Protein AF-A0A813IEB7-F1 (afdb_monomer_lite)

Structure (mmCIF, N/CA/C/O backbone):
data_AF-A0A813IEB7-F1
#
_entry.id   AF-A0A813IEB7-F1
#
loop_
_atom_site.group_PDB
_atom_site.id
_atom_site.type_symbol
_atom_site.label_atom_id
_atom_site.label_alt_id
_atom_site.label_comp_id
_atom_site.label_asym_id
_atom_site.label_entity_id
_atom_site.label_seq_id
_atom_site.pdbx_PDB_ins_code
_atom_site.Cartn_x
_atom_site.Cartn_y
_atom_site.Cartn_z
_atom_site.occupancy
_atom_site.B_iso_or_equiv
_atom_site.auth_seq_id
_atom_site.auth_comp_id
_atom_site.auth_asym_id
_atom_site.auth_atom_id
_atom_site.pdbx_PDB_model_num
ATOM 1 N N . GLY A 1 1 ? -10.286 29.020 -2.498 1.00 57.75 1 GLY A N 1
ATOM 2 C CA . GLY A 1 1 ? -9.337 29.915 -1.802 1.00 57.75 1 GLY A CA 1
ATOM 3 C C . GLY A 1 1 ? -8.456 29.083 -0.891 1.00 57.75 1 GLY A C 1
ATOM 4 O O . GLY A 1 1 ? -8.760 27.903 -0.750 1.00 57.75 1 GLY A O 1
ATOM 5 N N . PRO A 1 2 ? -7.377 29.634 -0.312 1.00 75.31 2 PRO A N 1
ATOM 6 C CA . PRO A 1 2 ? -6.605 28.915 0.697 1.00 75.31 2 PRO A CA 1
ATOM 7 C C . PRO A 1 2 ? -7.515 28.567 1.880 1.00 75.31 2 PRO A C 1
ATOM 9 O O . PRO A 1 2 ? -8.318 29.392 2.314 1.00 75.31 2 PRO A O 1
ATOM 12 N N . VAL A 1 3 ? -7.423 27.322 2.329 1.00 85.50 3 VAL A N 1
ATOM 13 C CA . VAL A 1 3 ? -8.184 26.762 3.448 1.00 85.50 3 VAL A CA 1
ATOM 14 C C . VAL A 1 3 ? -7.277 26.813 4.675 1.00 85.50 3 VAL A C 1
ATOM 16 O O . VAL A 1 3 ? -6.070 26.596 4.543 1.00 85.50 3 VAL A O 1
ATOM 19 N N . ASP A 1 4 ? -7.813 27.154 5.846 1.00 90.12 4 ASP A N 1
ATOM 20 C CA . ASP A 1 4 ? -7.005 27.185 7.065 1.00 90.12 4 ASP A CA 1
ATOM 21 C C . ASP A 1 4 ? -6.590 25.773 7.520 1.00 90.12 4 ASP A C 1
ATOM 23 O O . ASP A 1 4 ? -7.150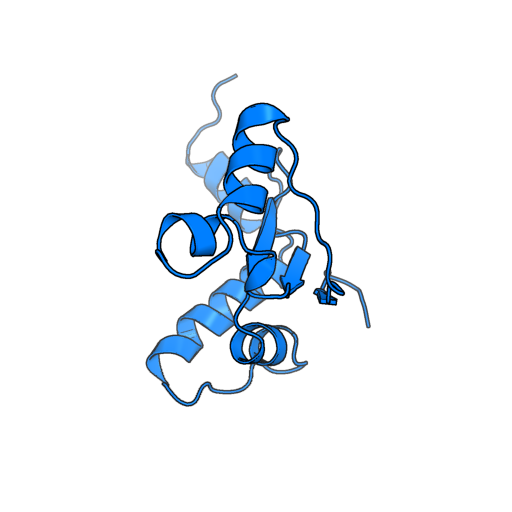 24.754 7.107 1.00 90.12 4 ASP A O 1
ATOM 27 N N . ALA A 1 5 ? -5.562 25.708 8.367 1.00 87.44 5 ALA A N 1
ATOM 28 C CA . ALA A 1 5 ? -4.987 24.441 8.807 1.00 87.44 5 ALA A CA 1
ATOM 29 C C . ALA A 1 5 ? -5.967 23.580 9.625 1.00 87.44 5 ALA A C 1
ATOM 31 O O . ALA A 1 5 ? -5.880 22.355 9.570 1.00 87.44 5 ALA A O 1
ATOM 32 N N . ALA A 1 6 ? -6.892 24.198 10.369 1.00 90.12 6 ALA A N 1
ATOM 33 C CA . ALA A 1 6 ? -7.869 23.474 11.180 1.00 90.12 6 ALA A CA 1
ATOM 34 C C . ALA A 1 6 ? -8.872 22.741 10.285 1.00 90.12 6 ALA A C 1
ATOM 36 O O . ALA A 1 6 ? -9.073 21.539 10.430 1.00 90.12 6 ALA A O 1
ATOM 37 N N . THR A 1 7 ? -9.395 23.441 9.284 1.00 88.12 7 THR A N 1
ATOM 38 C CA . THR A 1 7 ? -10.315 22.891 8.291 1.00 88.12 7 THR A CA 1
ATOM 39 C C . THR A 1 7 ? -9.646 21.785 7.468 1.00 88.12 7 THR A C 1
ATOM 41 O O . THR A 1 7 ? -10.243 20.739 7.233 1.00 88.12 7 THR A O 1
ATOM 44 N N . LEU A 1 8 ? -8.374 21.956 7.080 1.00 83.88 8 LEU A N 1
ATOM 45 C CA . LEU A 1 8 ? -7.613 20.895 6.404 1.00 83.88 8 LEU A CA 1
ATOM 46 C C . LEU A 1 8 ? -7.421 19.653 7.288 1.00 83.88 8 LEU A C 1
ATOM 48 O O . LEU A 1 8 ? -7.474 18.532 6.785 1.00 83.88 8 LEU A O 1
ATOM 52 N N . CYS A 1 9 ? -7.214 19.839 8.593 1.00 84.38 9 CYS A N 1
ATOM 53 C CA . CYS A 1 9 ? -7.110 18.741 9.552 1.00 84.38 9 CYS A CA 1
ATOM 54 C C . CYS A 1 9 ? -8.448 17.997 9.695 1.00 84.38 9 CYS A C 1
ATOM 56 O O . CYS A 1 9 ? -8.480 16.770 9.661 1.00 84.38 9 CYS A O 1
ATOM 58 N N . GLU A 1 10 ? -9.565 18.723 9.770 1.00 86.62 10 GLU A N 1
ATOM 59 C CA . GLU A 1 10 ? -10.904 18.123 9.795 1.00 86.62 10 GLU A CA 1
ATOM 60 C C . GLU A 1 10 ? -11.189 17.318 8.524 1.00 86.62 10 GLU A C 1
ATOM 62 O O . GLU A 1 10 ? -11.649 16.178 8.603 1.00 86.62 10 GLU A O 1
ATOM 67 N N . TRP A 1 11 ? -10.850 17.865 7.353 1.00 86.00 11 TRP A N 1
ATOM 68 C CA . TRP A 1 11 ? -10.996 17.156 6.082 1.00 86.00 11 TRP A CA 1
ATOM 69 C C . TRP A 1 11 ? -10.128 15.905 6.022 1.00 86.00 11 TRP A C 1
ATOM 71 O O . TRP A 1 11 ? -10.595 14.871 5.541 1.00 86.00 11 TRP A O 1
ATOM 81 N N . HIS A 1 12 ? -8.896 15.972 6.540 1.00 80.75 12 HIS A N 1
ATOM 82 C CA . HIS A 1 12 ? -8.045 14.794 6.667 1.00 80.75 12 HIS A CA 1
ATOM 83 C C . HIS A 1 12 ? -8.731 13.723 7.505 1.00 80.75 12 HIS A C 1
ATOM 85 O O . HIS A 1 12 ? -8.887 12.601 7.029 1.00 80.75 12 HIS A O 1
ATOM 91 N N . GLU A 1 13 ? -9.143 14.062 8.727 1.00 81.81 13 GLU A N 1
ATOM 92 C CA . GLU A 1 13 ? -9.719 13.119 9.685 1.00 81.81 13 GLU A CA 1
ATOM 93 C C . GLU A 1 13 ? -10.992 12.451 9.147 1.00 81.81 13 GLU A C 1
ATOM 95 O O . GLU A 1 13 ? -11.211 11.266 9.417 1.00 81.81 13 GLU A O 1
ATOM 100 N N . GLN A 1 14 ? -11.770 13.177 8.337 1.00 82.38 14 GLN A N 1
ATOM 101 C CA . GLN A 1 14 ? -13.012 12.719 7.707 1.00 82.38 14 GLN A CA 1
ATOM 102 C C . GLN A 1 14 ? -12.823 12.052 6.333 1.00 82.38 14 GLN A C 1
ATOM 104 O O . GLN A 1 14 ? -13.809 11.642 5.726 1.00 82.38 14 GLN A O 1
ATOM 109 N N . GLY A 1 15 ? -11.591 11.953 5.817 1.00 74.75 15 GLY A N 1
ATOM 110 C CA . GLY A 1 15 ? -11.332 11.360 4.498 1.00 74.75 15 GLY A CA 1
ATOM 111 C C . GLY A 1 15 ? -11.864 12.188 3.322 1.00 74.75 15 GLY A C 1
ATOM 112 O O . GLY A 1 15 ? -12.006 11.671 2.220 1.00 74.75 15 GLY A O 1
ATOM 113 N N . MET A 1 16 ? -12.132 13.481 3.522 1.00 78.94 16 MET A N 1
ATOM 114 C CA . MET A 1 16 ? -12.706 14.387 2.515 1.00 78.94 16 MET A CA 1
ATOM 115 C C . MET A 1 16 ? -11.658 14.954 1.544 1.00 78.94 16 MET A C 1
ATOM 117 O O . MET A 1 16 ? -11.760 16.093 1.081 1.00 78.94 16 MET A O 1
ATOM 121 N N . TYR A 1 17 ? -10.613 14.186 1.248 1.00 69.62 17 TYR A N 1
ATOM 122 C CA . TYR A 1 17 ? -9.553 14.635 0.360 1.00 69.62 17 TYR A CA 1
ATOM 123 C C . TYR A 1 17 ? -10.050 14.795 -1.077 1.00 69.62 17 TYR A C 1
ATOM 125 O O . TYR A 1 17 ? -10.785 13.964 -1.602 1.00 69.62 17 TYR A O 1
ATOM 133 N N . ALA A 1 18 ? -9.595 15.860 -1.743 1.00 68.69 18 ALA A N 1
ATOM 134 C CA . ALA A 1 18 ? -9.897 16.097 -3.155 1.00 68.69 18 ALA A CA 1
ATOM 135 C C . ALA A 1 18 ? -9.209 15.087 -4.095 1.00 68.69 18 ALA A C 1
ATOM 137 O O . ALA A 1 18 ? -9.620 14.941 -5.243 1.00 68.69 18 ALA A O 1
ATOM 138 N N . LEU A 1 19 ? -8.152 14.418 -3.621 1.00 78.19 19 LEU A N 1
ATOM 139 C CA . LEU A 1 19 ? -7.390 13.425 -4.370 1.00 78.19 19 LEU A CA 1
ATOM 140 C C . LEU A 1 19 ? -7.589 12.050 -3.742 1.00 78.19 19 LEU A C 1
ATOM 142 O O . LEU A 1 19 ? -7.375 11.875 -2.545 1.00 78.19 19 LEU A O 1
ATOM 146 N N . GLN A 1 20 ? -7.971 11.090 -4.577 1.00 83.94 20 GLN A N 1
ATOM 147 C CA . GLN A 1 20 ? -8.036 9.685 -4.201 1.00 83.94 20 GLN A CA 1
ATOM 148 C C . GLN A 1 20 ? -6.622 9.106 -4.138 1.00 83.94 20 GLN A C 1
ATOM 150 O O . GLN A 1 20 ? -5.792 9.390 -5.004 1.00 83.94 20 GLN A O 1
ATOM 155 N N . LEU A 1 21 ? -6.353 8.312 -3.105 1.00 89.75 21 LEU A N 1
ATOM 156 C CA . LEU A 1 21 ? -5.068 7.677 -2.870 1.00 89.75 21 LEU A CA 1
ATOM 157 C C . LEU A 1 21 ? -5.228 6.156 -2.870 1.00 89.75 21 LEU A C 1
ATOM 159 O O . LEU A 1 21 ? -5.845 5.582 -1.972 1.00 89.75 21 LEU A O 1
ATOM 163 N N . ASP A 1 22 ? -4.599 5.515 -3.848 1.00 93.56 22 ASP A N 1
ATOM 164 C CA . ASP A 1 22 ? -4.471 4.064 -3.934 1.00 93.56 22 ASP A CA 1
ATOM 165 C C . ASP A 1 22 ? -3.050 3.649 -3.556 1.00 93.56 22 ASP A C 1
ATOM 167 O O . ASP A 1 22 ? -2.067 4.170 -4.091 1.00 93.56 22 ASP A O 1
ATOM 171 N N . LEU A 1 23 ? -2.932 2.704 -2.625 1.00 95.56 23 LEU A N 1
ATOM 172 C CA . LEU A 1 23 ? -1.642 2.188 -2.181 1.00 95.56 23 LEU A CA 1
ATOM 173 C C . LEU A 1 23 ? -1.327 0.857 -2.852 1.00 95.56 23 LEU A C 1
ATOM 175 O O . LEU A 1 23 ? -2.199 0.001 -2.999 1.00 95.56 23 LEU A O 1
ATOM 179 N N . TYR A 1 24 ? -0.055 0.665 -3.193 1.00 96.25 24 TYR A N 1
ATOM 180 C CA . TYR A 1 24 ? 0.464 -0.552 -3.811 1.00 96.25 24 TYR A CA 1
ATOM 181 C C . TYR A 1 24 ? 1.636 -1.092 -2.987 1.00 96.25 24 TYR A C 1
ATOM 183 O O . TYR A 1 24 ? 2.526 -0.333 -2.602 1.00 96.25 24 TYR A O 1
ATOM 191 N N . ILE A 1 25 ? 1.623 -2.392 -2.689 1.00 95.56 25 ILE A N 1
ATOM 192 C CA . ILE A 1 25 ? 2.617 -3.062 -1.842 1.00 95.56 25 ILE A CA 1
ATOM 193 C C . ILE A 1 25 ? 2.979 -4.439 -2.410 1.00 95.56 25 ILE A C 1
ATOM 195 O O . ILE A 1 25 ? 2.103 -5.177 -2.848 1.00 95.56 25 ILE A O 1
ATOM 199 N N . ASP A 1 26 ? 4.251 -4.831 -2.350 1.00 93.62 26 ASP A N 1
ATOM 200 C CA . ASP A 1 26 ? 4.715 -6.165 -2.769 1.00 93.62 26 ASP A CA 1
ATOM 201 C C . ASP A 1 26 ? 4.860 -7.154 -1.589 1.00 93.62 26 ASP A C 1
ATOM 203 O O . ASP A 1 26 ? 4.962 -8.371 -1.761 1.00 93.62 26 ASP A O 1
ATOM 207 N N . ALA A 1 27 ? 4.751 -6.665 -0.352 1.00 92.75 27 ALA A N 1
ATOM 208 C CA . ALA A 1 27 ? 4.782 -7.468 0.867 1.00 92.75 27 ALA A CA 1
ATOM 209 C C . ALA A 1 27 ? 3.424 -8.125 1.196 1.00 92.75 27 ALA A C 1
ATOM 211 O O . ALA A 1 27 ? 2.574 -7.563 1.897 1.00 92.75 27 ALA A O 1
ATOM 212 N N . ARG A 1 28 ? 3.244 -9.383 0.769 1.00 92.81 28 ARG A N 1
ATOM 213 C CA . ARG A 1 28 ? 1.993 -10.144 0.963 1.00 92.81 28 ARG A CA 1
ATOM 214 C C . ARG A 1 28 ? 1.573 -10.294 2.427 1.00 92.81 28 ARG A C 1
ATOM 216 O O . ARG A 1 28 ? 0.392 -10.179 2.747 1.00 92.81 28 ARG A O 1
ATOM 223 N N . ALA A 1 29 ? 2.533 -10.523 3.322 1.00 90.38 29 ALA A N 1
ATOM 224 C CA . ALA A 1 29 ? 2.261 -10.688 4.749 1.00 90.38 29 ALA A CA 1
ATOM 225 C C . ALA A 1 29 ? 1.671 -9.417 5.389 1.00 90.38 29 ALA A C 1
ATOM 227 O O . ALA A 1 29 ? 0.806 -9.513 6.260 1.00 90.38 29 ALA A O 1
ATOM 228 N N . VAL A 1 30 ? 2.104 -8.234 4.937 1.00 91.38 30 VAL A N 1
ATOM 229 C CA . VAL A 1 30 ? 1.573 -6.945 5.405 1.00 91.38 30 VAL A CA 1
ATOM 230 C C . VAL A 1 30 ? 0.147 -6.760 4.902 1.00 91.38 30 VAL A C 1
ATOM 232 O O . VAL A 1 30 ? -0.742 -6.475 5.701 1.00 91.38 30 VAL A O 1
ATOM 235 N N . PHE A 1 31 ? -0.088 -7.009 3.609 1.00 94.31 31 PHE A N 1
ATOM 236 C CA . PHE A 1 31 ? -1.426 -6.955 3.021 1.00 94.31 31 PHE A CA 1
ATOM 237 C C . PHE A 1 31 ? -2.412 -7.852 3.781 1.00 94.31 31 PHE A C 1
ATOM 239 O O . PHE A 1 31 ? -3.453 -7.385 4.242 1.00 94.31 31 PHE A O 1
ATOM 246 N N . ASP A 1 32 ? -2.075 -9.134 3.959 1.00 92.38 32 ASP A N 1
ATOM 247 C CA . ASP A 1 32 ? -2.973 -10.097 4.601 1.00 92.38 32 ASP A CA 1
ATOM 248 C C . ASP A 1 32 ? -3.192 -9.780 6.095 1.00 92.38 32 ASP A C 1
ATOM 250 O O . ASP A 1 32 ? -4.266 -10.067 6.625 1.00 92.38 32 ASP A O 1
ATOM 254 N N . SER A 1 33 ? -2.213 -9.172 6.781 1.00 91.19 33 SER A N 1
ATOM 255 C CA . SER A 1 33 ? -2.375 -8.707 8.167 1.00 91.19 33 SER A CA 1
ATOM 256 C C . SER A 1 33 ? -3.345 -7.526 8.268 1.00 91.19 33 SER A C 1
ATOM 258 O O . SER A 1 33 ? -4.264 -7.573 9.083 1.00 91.19 33 SER A O 1
ATOM 260 N N . VAL A 1 34 ? -3.182 -6.500 7.428 1.00 92.50 34 VAL A N 1
ATOM 261 C CA . VAL A 1 34 ? -4.001 -5.274 7.451 1.00 92.50 34 VAL A CA 1
ATOM 262 C C . VAL A 1 34 ? -5.435 -5.544 6.986 1.00 92.50 34 VAL A C 1
ATOM 264 O O . VAL A 1 34 ? -6.392 -5.021 7.557 1.00 92.50 34 VAL A O 1
ATOM 267 N N . CYS A 1 35 ? -5.607 -6.400 5.977 1.00 91.50 35 CYS A N 1
ATOM 268 C CA . CYS A 1 35 ? -6.921 -6.711 5.412 1.00 91.50 35 CYS A CA 1
ATOM 269 C C . CYS A 1 35 ? -7.726 -7.711 6.258 1.00 91.50 35 CYS A C 1
ATOM 271 O O . CYS A 1 35 ? -8.925 -7.879 6.031 1.00 91.50 35 CYS A O 1
ATOM 273 N N . ALA A 1 36 ? -7.100 -8.389 7.225 1.00 88.94 36 ALA A N 1
ATOM 274 C CA . ALA A 1 36 ? -7.802 -9.298 8.123 1.00 88.94 36 ALA A CA 1
ATOM 275 C C . ALA A 1 36 ? -8.851 -8.555 8.972 1.00 88.94 36 ALA A C 1
ATOM 277 O O . ALA A 1 36 ? -8.669 -7.396 9.338 1.00 88.94 36 ALA A O 1
ATOM 278 N N . ARG A 1 37 ? -9.935 -9.254 9.351 1.00 82.81 37 ARG A N 1
ATOM 279 C CA . ARG A 1 37 ? -11.011 -8.707 10.210 1.00 82.81 37 ARG A CA 1
ATOM 280 C C . ARG A 1 37 ? -10.477 -8.072 11.497 1.00 82.81 37 ARG A C 1
ATOM 282 O O . ARG A 1 37 ? -11.005 -7.070 11.963 1.00 82.81 37 ARG A O 1
ATOM 289 N N . HIS A 1 38 ? -9.444 -8.681 12.063 1.00 82.25 38 HIS A N 1
ATOM 290 C CA . HIS A 1 38 ? -8.629 -8.086 13.108 1.00 82.25 38 HIS A CA 1
ATOM 291 C C . HIS A 1 38 ? -7.192 -8.087 12.614 1.00 82.25 38 HIS A C 1
ATOM 293 O O . HIS A 1 38 ? -6.705 -9.140 12.184 1.00 82.25 38 HIS A O 1
ATOM 299 N N . VAL A 1 39 ? -6.535 -6.925 12.683 1.00 79.38 39 VAL A N 1
ATOM 300 C CA . VAL A 1 39 ? -5.129 -6.791 12.296 1.00 79.38 39 VAL A CA 1
ATOM 301 C C . VAL A 1 39 ? -4.315 -7.798 13.096 1.00 79.38 39 VAL A C 1
ATOM 303 O O . VAL A 1 39 ? -4.319 -7.789 14.328 1.00 79.38 39 VAL A O 1
ATOM 306 N N . LYS A 1 40 ? -3.653 -8.714 12.390 1.00 77.25 40 LYS A N 1
ATOM 307 C CA . LYS A 1 40 ? -2.846 -9.750 13.034 1.00 77.25 40 LYS A CA 1
ATOM 308 C C . LYS A 1 40 ? -1.530 -9.139 13.484 1.00 77.25 40 LYS A C 1
ATOM 310 O O . LYS A 1 40 ? -0.853 -8.507 12.675 1.00 77.25 40 LYS A O 1
ATOM 315 N N . THR A 1 41 ? -1.139 -9.379 14.736 1.00 75.88 41 THR A N 1
ATOM 316 C CA . THR A 1 41 ? 0.170 -8.964 15.254 1.00 75.88 41 THR A CA 1
ATOM 317 C C . THR A 1 41 ? 1.274 -9.471 14.329 1.00 75.88 41 THR A C 1
ATOM 319 O O . THR A 1 41 ? 1.413 -10.690 14.184 1.00 75.88 41 THR A O 1
ATOM 322 N N . PRO A 1 42 ? 2.038 -8.575 13.677 1.00 75.75 42 PRO A N 1
ATOM 323 C CA . PRO A 1 42 ? 3.186 -8.991 12.889 1.00 75.75 42 PRO A CA 1
ATOM 324 C C . PRO A 1 42 ? 4.220 -9.675 13.789 1.00 75.75 42 PRO A C 1
ATOM 326 O O . PRO A 1 42 ? 4.211 -9.502 15.009 1.00 75.75 42 PRO A O 1
ATOM 329 N N . ALA A 1 43 ? 5.139 -10.437 13.191 1.00 76.81 43 ALA A N 1
ATOM 330 C CA . ALA A 1 43 ? 6.241 -11.048 13.939 1.00 76.81 43 ALA A CA 1
ATOM 331 C C . ALA A 1 43 ? 7.060 -9.994 14.711 1.00 76.81 43 ALA A C 1
ATOM 333 O O . ALA A 1 43 ? 7.507 -10.244 15.830 1.00 76.81 43 ALA A O 1
ATOM 334 N N . ASP A 1 44 ? 7.185 -8.796 14.134 1.00 79.19 44 ASP A N 1
ATOM 335 C CA . ASP A 1 44 ? 7.713 -7.615 14.800 1.00 79.19 44 ASP A CA 1
ATOM 336 C C . ASP A 1 44 ? 6.578 -6.790 15.433 1.00 79.19 44 ASP A C 1
ATOM 338 O O . ASP A 1 44 ? 5.720 -6.227 14.746 1.00 79.19 44 ASP A O 1
ATOM 342 N N . LYS A 1 45 ? 6.593 -6.686 16.765 1.00 80.81 45 LYS A N 1
ATOM 343 C CA . LYS A 1 45 ? 5.592 -5.936 17.537 1.00 80.81 45 LYS A CA 1
ATOM 344 C C . LYS A 1 45 ? 5.607 -4.438 17.235 1.00 80.81 45 LYS A C 1
ATOM 346 O O . LYS A 1 45 ? 4.569 -3.800 17.386 1.00 80.81 45 LYS A O 1
ATOM 351 N N . VAL A 1 46 ? 6.739 -3.881 16.802 1.00 83.88 46 VAL A N 1
ATOM 352 C CA . VAL A 1 46 ? 6.839 -2.459 16.443 1.00 83.88 46 VAL A CA 1
ATOM 353 C C . VAL A 1 46 ? 6.004 -2.166 15.196 1.00 83.88 46 VAL A C 1
ATOM 355 O O . VAL A 1 46 ? 5.371 -1.119 15.110 1.00 83.88 46 VAL A O 1
ATOM 358 N N . LEU A 1 47 ? 5.894 -3.119 14.267 1.00 85.69 47 LEU A N 1
ATOM 359 C CA . LEU A 1 47 ? 5.098 -2.950 13.048 1.00 85.69 47 LEU A CA 1
ATOM 360 C C . LEU A 1 47 ? 3.585 -2.980 13.292 1.00 85.69 47 LEU A C 1
ATOM 362 O O . LEU A 1 47 ? 2.823 -2.548 12.427 1.00 85.69 47 LEU A O 1
ATOM 366 N N . LEU A 1 48 ? 3.129 -3.445 14.462 1.00 88.19 48 LEU A N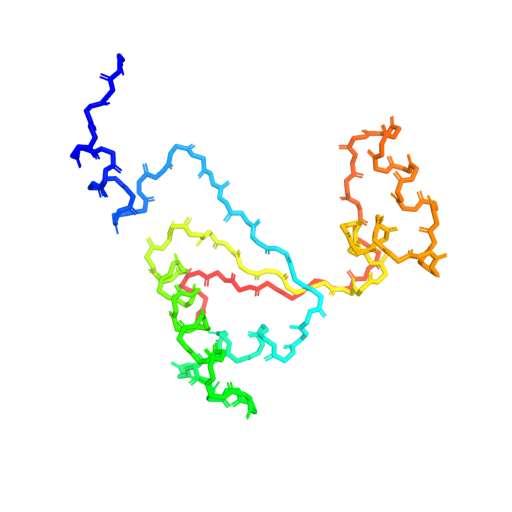 1
ATOM 367 C CA . LEU A 1 48 ? 1.702 -3.499 14.780 1.00 88.19 48 LEU A CA 1
ATOM 368 C C . LEU A 1 48 ? 1.062 -2.105 14.762 1.00 88.19 48 LEU A C 1
ATOM 370 O O . LEU A 1 48 ? -0.016 -1.948 14.198 1.00 88.19 48 LEU A O 1
ATOM 374 N N . VAL A 1 49 ? 1.721 -1.089 15.332 1.00 90.88 49 VAL A N 1
ATOM 375 C CA . VAL A 1 49 ? 1.157 0.274 15.364 1.00 90.88 49 VAL A CA 1
ATOM 376 C C . VAL A 1 49 ? 0.991 0.842 13.954 1.00 90.88 49 VAL A C 1
ATOM 378 O O . VAL A 1 49 ? -0.018 1.476 13.655 1.00 90.88 49 VAL A O 1
ATOM 381 N N . HIS A 1 50 ? 1.932 0.543 13.057 1.00 92.06 50 HIS A N 1
ATOM 382 C CA . HIS A 1 50 ? 1.872 0.970 11.663 1.00 92.06 50 HIS A CA 1
ATOM 383 C C . HIS A 1 50 ? 0.776 0.233 10.889 1.00 92.06 50 HIS A C 1
ATOM 385 O O . HIS A 1 50 ? 0.021 0.866 10.155 1.00 92.06 50 HIS A O 1
ATOM 391 N N . ALA A 1 51 ? 0.630 -1.078 11.097 1.00 91.75 51 ALA A N 1
ATOM 392 C CA . ALA A 1 51 ? -0.442 -1.861 10.488 1.00 91.75 51 ALA A CA 1
ATOM 393 C C . ALA A 1 51 ? -1.833 -1.393 10.957 1.00 91.75 51 ALA A C 1
ATOM 395 O O . ALA A 1 51 ? -2.744 -1.259 10.141 1.00 91.75 51 ALA A O 1
ATOM 396 N N . LEU A 1 52 ? -1.985 -1.080 12.250 1.00 92.38 52 LEU A N 1
ATOM 397 C CA . LEU A 1 52 ? -3.213 -0.503 12.804 1.00 92.38 52 LEU A CA 1
ATOM 398 C C . LEU A 1 52 ? -3.509 0.875 12.207 1.00 92.38 52 LEU A C 1
ATOM 400 O O . LEU A 1 52 ? -4.653 1.144 11.848 1.00 92.38 52 LEU A O 1
ATOM 404 N N . LYS A 1 53 ? -2.491 1.730 12.050 1.00 92.62 53 LYS A N 1
ATOM 405 C CA . LYS A 1 53 ? -2.682 3.058 11.462 1.00 92.62 53 LYS A CA 1
ATOM 406 C C . LYS A 1 53 ? -3.070 2.988 9.986 1.00 92.62 53 LYS A C 1
ATOM 408 O O . LYS A 1 53 ? -3.973 3.699 9.559 1.00 92.62 53 LYS A O 1
ATOM 413 N N . LEU A 1 54 ? -2.440 2.098 9.219 1.00 93.06 54 LEU A N 1
ATOM 414 C CA . LEU A 1 54 ? -2.814 1.854 7.826 1.00 93.06 54 LEU A CA 1
ATOM 415 C C . LEU A 1 54 ? -4.251 1.327 7.721 1.00 93.06 54 LEU A C 1
ATOM 417 O O . LEU A 1 54 ? -5.005 1.769 6.857 1.00 93.06 54 LEU A O 1
ATOM 421 N N . ARG A 1 55 ? -4.656 0.432 8.630 1.00 93.00 55 ARG A N 1
ATOM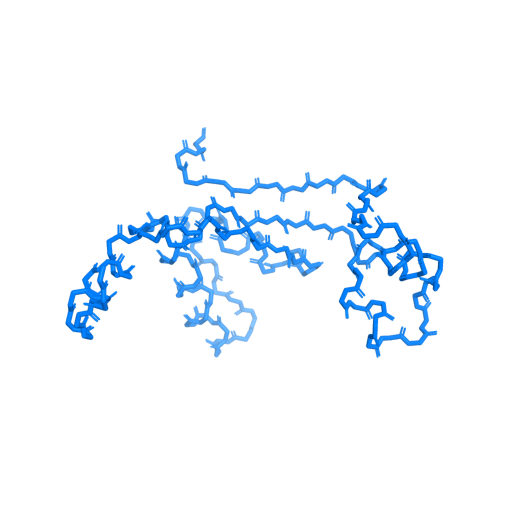 422 C CA . ARG A 1 55 ? -6.041 -0.036 8.698 1.00 93.00 55 ARG A CA 1
ATOM 423 C C . ARG A 1 55 ? -7.022 1.101 8.988 1.00 93.00 55 ARG A C 1
ATOM 425 O O . ARG A 1 55 ? -8.050 1.188 8.332 1.00 93.00 55 ARG A O 1
ATOM 432 N N . GLU A 1 56 ? -6.690 1.989 9.919 1.00 92.00 56 GLU A N 1
ATOM 433 C CA . GLU A 1 56 ? -7.509 3.165 10.222 1.00 92.00 56 GLU A CA 1
ATOM 434 C C . GLU A 1 56 ? -7.667 4.087 9.002 1.00 92.00 56 GLU A C 1
ATOM 436 O O . GLU A 1 56 ? -8.775 4.537 8.721 1.00 92.00 56 GLU A O 1
ATOM 441 N N . TYR A 1 57 ? -6.591 4.340 8.250 1.00 91.94 57 TYR A N 1
ATOM 442 C CA . TYR A 1 57 ? -6.648 5.141 7.021 1.00 91.94 57 TYR A CA 1
ATOM 443 C C . TYR A 1 57 ? -7.575 4.545 5.963 1.00 91.94 57 TYR A C 1
ATOM 445 O O . TYR A 1 57 ? -8.321 5.276 5.311 1.00 91.94 57 TYR A O 1
ATOM 453 N N . LEU A 1 58 ? -7.557 3.224 5.834 1.00 91.56 58 LEU A N 1
ATOM 454 C CA . LEU A 1 58 ? -8.432 2.470 4.948 1.00 91.56 58 LEU A CA 1
ATOM 455 C C . LEU A 1 58 ? -9.900 2.504 5.410 1.00 91.56 58 LEU A C 1
ATOM 457 O O . LEU A 1 58 ? -10.794 2.778 4.614 1.00 91.56 58 LEU A O 1
ATOM 461 N N . ASP A 1 59 ? -10.158 2.283 6.702 1.00 90.44 59 ASP A N 1
ATOM 462 C CA . ASP A 1 59 ? -11.517 2.286 7.259 1.00 90.44 59 ASP A CA 1
ATOM 463 C C . ASP A 1 59 ? -12.160 3.686 7.234 1.00 90.44 59 ASP A C 1
ATOM 465 O O . ASP A 1 59 ? -13.368 3.812 7.040 1.00 90.44 59 ASP A O 1
ATOM 469 N N . ARG A 1 60 ? -11.356 4.746 7.380 1.00 88.62 60 ARG A N 1
ATOM 470 C CA . ARG A 1 60 ? -11.792 6.148 7.258 1.00 88.62 60 ARG A CA 1
ATOM 471 C C . ARG A 1 60 ? -11.817 6.662 5.818 1.00 88.62 60 ARG A C 1
ATOM 473 O O . ARG A 1 60 ? -12.082 7.842 5.615 1.00 88.62 60 ARG A O 1
ATOM 480 N N . GLN A 1 61 ? -11.503 5.813 4.836 1.00 87.25 61 GLN A N 1
ATOM 481 C CA . GLN A 1 61 ? -11.421 6.182 3.417 1.00 87.25 61 GLN A CA 1
ATOM 482 C C . GLN A 1 61 ? -10.464 7.357 3.139 1.00 87.25 61 GLN A C 1
ATOM 484 O O . GLN A 1 61 ? -10.603 8.076 2.155 1.00 87.25 61 GLN A O 1
ATOM 489 N N . GLN A 1 62 ? -9.459 7.552 3.994 1.00 89.25 62 GLN A N 1
ATOM 490 C CA . GLN A 1 62 ? -8.337 8.453 3.716 1.00 89.25 62 GLN A CA 1
ATOM 491 C C . GLN A 1 62 ? -7.389 7.831 2.679 1.00 89.25 62 GLN A C 1
ATOM 493 O O . GLN A 1 62 ? -6.670 8.542 1.984 1.00 89.25 62 GLN A O 1
ATOM 498 N N . VAL A 1 63 ? -7.416 6.499 2.585 1.00 91.69 63 VAL A N 1
ATOM 499 C CA . VAL A 1 63 ? -6.859 5.686 1.505 1.00 91.69 63 VAL A CA 1
ATOM 500 C C . VAL A 1 63 ? -8.005 4.862 0.923 1.00 91.69 63 VAL A C 1
ATOM 502 O O . VAL A 1 63 ? -8.754 4.230 1.667 1.00 91.69 63 VAL A O 1
ATOM 505 N N . GLN A 1 64 ? -8.143 4.864 -0.398 1.00 91.88 64 GLN A N 1
ATOM 506 C CA . GLN A 1 64 ? -9.270 4.258 -1.112 1.00 91.88 64 GLN A CA 1
ATOM 507 C C . GLN A 1 64 ? -9.097 2.752 -1.247 1.00 91.88 64 GLN A C 1
ATOM 509 O O . GLN A 1 64 ? -10.051 1.988 -1.065 1.00 91.88 64 GLN A O 1
ATOM 514 N N . SER A 1 65 ? -7.872 2.330 -1.546 1.00 94.31 65 SER A N 1
ATOM 515 C CA . SER A 1 65 ? -7.548 0.929 -1.727 1.00 94.31 65 SER A CA 1
ATOM 516 C C . SER A 1 65 ? -6.140 0.597 -1.256 1.00 94.31 65 SER A C 1
ATOM 518 O O . SER A 1 65 ? -5.217 1.416 -1.297 1.00 94.31 65 SER A O 1
ATOM 520 N N . LEU A 1 66 ? -5.981 -0.646 -0.814 1.00 96.69 66 LEU A N 1
ATOM 521 C CA . LEU A 1 66 ? -4.681 -1.280 -0.666 1.00 96.69 66 LEU A CA 1
ATOM 522 C C . LEU A 1 66 ? -4.597 -2.403 -1.693 1.00 96.69 66 LEU A C 1
ATOM 524 O O . LEU A 1 66 ? -5.465 -3.273 -1.728 1.00 96.69 66 LEU A O 1
ATOM 528 N N . ASN A 1 67 ? -3.552 -2.392 -2.511 1.00 97.50 67 ASN A N 1
ATOM 529 C CA . ASN A 1 67 ? -3.347 -3.333 -3.602 1.00 97.50 67 ASN A CA 1
ATOM 530 C C . ASN A 1 67 ? -2.042 -4.080 -3.374 1.00 97.50 67 ASN A C 1
ATOM 532 O O . ASN A 1 67 ? -0.967 -3.484 -3.340 1.00 97.50 67 ASN A O 1
ATOM 536 N N . TRP A 1 68 ? -2.127 -5.393 -3.213 1.00 97.69 68 TRP A N 1
ATOM 537 C CA . TRP A 1 68 ? -0.955 -6.242 -3.284 1.00 97.69 68 TRP A CA 1
ATOM 538 C C . TRP A 1 68 ? -0.661 -6.610 -4.735 1.00 97.69 68 TRP A C 1
ATOM 540 O O . TRP A 1 68 ? -1.561 -7.053 -5.456 1.00 97.69 68 TRP A O 1
ATOM 550 N N . ILE A 1 69 ? 0.600 -6.454 -5.127 1.00 96.88 69 ILE A N 1
ATOM 551 C CA . ILE A 1 69 ? 1.116 -6.781 -6.457 1.00 96.88 69 ILE A CA 1
ATOM 552 C C . ILE A 1 69 ? 2.346 -7.684 -6.350 1.00 96.88 69 ILE A C 1
ATOM 554 O O . ILE A 1 69 ? 2.970 -7.780 -5.291 1.00 96.88 69 ILE A O 1
ATOM 558 N N . ASP A 1 70 ? 2.704 -8.340 -7.452 1.00 93.56 70 ASP A N 1
ATOM 559 C CA . ASP A 1 70 ? 3.967 -9.070 -7.526 1.00 93.56 70 ASP A CA 1
ATOM 560 C C . ASP A 1 70 ? 5.161 -8.101 -7.463 1.00 93.56 70 ASP A C 1
ATOM 562 O O . ASP A 1 70 ? 5.104 -6.987 -7.987 1.00 93.56 70 ASP A O 1
ATOM 566 N N . THR A 1 71 ? 6.260 -8.530 -6.840 1.00 90.88 71 THR A N 1
ATOM 567 C CA . THR A 1 71 ? 7.487 -7.723 -6.717 1.00 90.88 71 THR A CA 1
ATOM 568 C C . THR A 1 71 ? 8.077 -7.367 -8.087 1.00 90.88 71 THR A C 1
ATOM 570 O O . THR A 1 71 ? 8.621 -6.279 -8.258 1.00 90.88 71 THR A O 1
ATOM 573 N N . CYS A 1 72 ? 7.878 -8.217 -9.103 1.00 88.81 72 CYS A N 1
ATOM 574 C CA . CYS A 1 72 ? 8.297 -7.943 -10.479 1.00 88.81 72 CYS A CA 1
ATOM 575 C C . CYS A 1 72 ? 7.528 -6.778 -11.118 1.00 88.81 72 CYS A C 1
ATOM 577 O O . CYS A 1 72 ? 8.055 -6.130 -12.020 1.00 88.81 72 CYS A O 1
ATOM 579 N N . ASP A 1 73 ? 6.309 -6.496 -10.650 1.00 91.62 73 ASP A N 1
ATOM 580 C CA . ASP A 1 73 ? 5.503 -5.375 -11.135 1.00 91.62 73 ASP A CA 1
ATOM 581 C C . ASP A 1 73 ? 5.745 -4.090 -10.318 1.00 91.62 73 ASP A C 1
ATOM 583 O O . ASP A 1 73 ? 5.290 -3.016 -10.710 1.00 91.62 73 ASP A O 1
ATOM 587 N N . MET A 1 74 ? 6.466 -4.147 -9.191 1.00 92.19 74 MET A N 1
ATOM 588 C CA . MET A 1 74 ? 6.715 -2.983 -8.335 1.00 92.19 74 MET A CA 1
ATOM 589 C C . MET A 1 74 ? 7.845 -2.106 -8.896 1.00 92.19 74 MET A C 1
ATOM 591 O O . MET A 1 74 ? 9.010 -2.246 -8.530 1.00 92.19 74 MET A O 1
ATOM 595 N N . VAL A 1 75 ? 7.505 -1.124 -9.741 1.00 91.00 75 VAL A N 1
ATOM 596 C CA . VAL A 1 75 ? 8.489 -0.201 -10.351 1.00 91.00 75 VAL A CA 1
ATOM 597 C C . VAL A 1 75 ? 9.345 0.508 -9.294 1.00 91.00 75 VAL A C 1
ATOM 599 O O . VAL A 1 75 ? 10.547 0.666 -9.487 1.00 91.00 75 VAL A O 1
ATOM 602 N N . ALA A 1 76 ? 8.768 0.883 -8.147 1.00 90.00 76 ALA A N 1
ATOM 603 C CA . ALA A 1 76 ? 9.526 1.504 -7.056 1.00 90.00 76 ALA A CA 1
ATOM 604 C C . ALA A 1 76 ? 10.621 0.587 -6.483 1.00 90.00 76 ALA A C 1
ATOM 606 O O . ALA A 1 76 ? 11.666 1.068 -6.043 1.00 90.00 76 ALA A O 1
ATOM 607 N N . ASP A 1 77 ? 10.389 -0.725 -6.502 1.00 88.00 77 ASP A N 1
ATOM 608 C CA . ASP A 1 77 ? 11.364 -1.727 -6.093 1.00 88.00 77 ASP A CA 1
ATOM 609 C C . ASP A 1 77 ? 12.437 -1.912 -7.172 1.00 88.00 77 ASP A C 1
ATOM 611 O O . ASP A 1 77 ? 13.633 -1.892 -6.886 1.00 88.00 77 ASP A O 1
ATOM 615 N N . ALA A 1 78 ? 12.033 -1.931 -8.445 1.00 87.00 78 ALA A N 1
ATOM 616 C CA . ALA A 1 78 ? 12.958 -1.947 -9.576 1.00 87.00 78 ALA A CA 1
ATOM 617 C C . ALA A 1 78 ? 13.894 -0.722 -9.629 1.00 87.00 78 ALA A C 1
ATOM 619 O O . ALA A 1 78 ? 15.022 -0.818 -10.113 1.00 87.00 78 ALA A O 1
ATOM 620 N N . LEU A 1 79 ? 13.461 0.427 -9.099 1.00 87.56 79 LEU A N 1
ATOM 621 C CA . LEU A 1 79 ? 14.302 1.622 -8.961 1.00 87.56 79 LEU A CA 1
ATOM 622 C C . LEU A 1 79 ? 15.402 1.469 -7.903 1.00 87.56 79 LEU A C 1
ATOM 624 O O . LEU A 1 79 ? 16.430 2.139 -8.002 1.00 87.56 79 LEU A O 1
ATOM 628 N N . ASN A 1 80 ? 15.194 0.628 -6.887 1.00 85.06 80 ASN A N 1
ATOM 629 C CA . ASN A 1 80 ? 16.105 0.489 -5.750 1.00 85.06 80 ASN A CA 1
ATOM 630 C C . ASN A 1 80 ? 16.931 -0.816 -5.786 1.00 85.06 80 ASN A C 1
ATOM 632 O O . ASN A 1 80 ? 18.013 -0.870 -5.197 1.00 85.06 80 ASN A O 1
ATOM 636 N N . LYS A 1 81 ? 16.476 -1.837 -6.527 1.00 81.44 81 LYS A N 1
ATOM 637 C CA . LYS A 1 81 ? 17.158 -3.124 -6.719 1.00 81.44 81 LYS A CA 1
ATOM 638 C C . LYS A 1 81 ? 17.726 -3.243 -8.128 1.00 81.44 81 LYS A C 1
ATOM 640 O O . LYS A 1 81 ? 17.008 -3.238 -9.119 1.00 81.44 81 LYS A O 1
ATOM 645 N N . GLY A 1 82 ? 19.032 -3.487 -8.223 1.00 73.50 82 GLY A N 1
ATOM 646 C CA . GLY A 1 82 ? 19.716 -3.707 -9.505 1.00 73.50 82 GLY A CA 1
ATOM 647 C C . GLY A 1 82 ? 19.407 -5.042 -10.199 1.00 73.50 82 GLY A C 1
ATOM 648 O O . GLY A 1 82 ? 19.949 -5.285 -11.275 1.00 73.50 82 GLY A O 1
ATOM 649 N N . THR A 1 83 ? 18.595 -5.907 -9.585 1.00 73.75 83 THR A N 1
ATOM 650 C CA . THR A 1 83 ? 18.286 -7.268 -10.056 1.00 73.75 83 THR A CA 1
ATOM 651 C C . THR A 1 83 ? 16.923 -7.400 -10.732 1.00 73.75 83 THR A C 1
ATOM 653 O O . THR A 1 83 ? 16.670 -8.436 -11.340 1.00 73.75 83 THR A O 1
ATOM 656 N N . ILE A 1 84 ? 16.044 -6.402 -10.610 1.00 73.31 84 ILE A N 1
ATOM 657 C CA . ILE A 1 84 ? 14.745 -6.404 -11.296 1.00 73.31 84 ILE A CA 1
ATOM 658 C C . ILE A 1 84 ? 14.946 -5.966 -12.753 1.00 73.31 84 ILE A C 1
ATOM 660 O O . ILE A 1 84 ? 15.858 -5.195 -13.068 1.00 73.31 84 ILE A O 1
ATOM 664 N N . ASP A 1 85 ? 14.098 -6.476 -13.644 1.00 74.75 85 ASP A N 1
ATOM 665 C CA . ASP A 1 85 ? 14.113 -6.129 -15.059 1.00 74.75 85 ASP A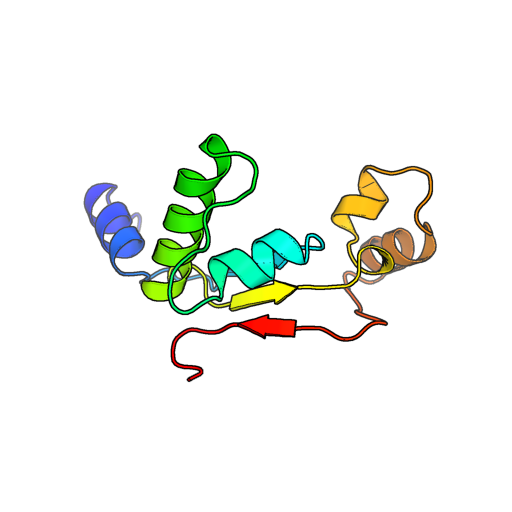 CA 1
ATOM 666 C C . ASP A 1 85 ? 13.946 -4.613 -15.274 1.00 74.75 85 ASP A C 1
ATOM 668 O O . ASP A 1 85 ? 13.013 -3.973 -14.784 1.00 74.75 85 ASP A O 1
ATOM 672 N N . ARG A 1 86 ? 14.874 -4.030 -16.038 1.00 82.06 86 ARG A N 1
ATOM 673 C CA . ARG A 1 86 ? 14.877 -2.600 -16.365 1.00 82.06 86 ARG A CA 1
ATOM 674 C C . ARG A 1 86 ? 13.855 -2.242 -17.434 1.00 82.06 86 ARG A C 1
ATOM 676 O O . ARG A 1 86 ? 13.623 -1.051 -17.637 1.00 82.06 86 ARG A O 1
ATOM 683 N N . GLU A 1 87 ? 13.286 -3.220 -18.133 1.00 83.69 87 GLU A N 1
ATOM 684 C CA . GLU A 1 87 ? 12.241 -2.983 -19.127 1.00 83.69 87 GLU A CA 1
ATOM 685 C C . GLU A 1 87 ? 11.026 -2.297 -18.494 1.00 83.69 87 GLU A C 1
ATOM 687 O O . GLU A 1 87 ? 10.644 -1.229 -18.961 1.00 83.69 87 GLU A O 1
ATOM 692 N N . ALA A 1 88 ? 10.527 -2.789 -17.355 1.00 82.62 88 ALA A N 1
ATOM 693 C CA . ALA A 1 88 ? 9.385 -2.187 -16.656 1.00 82.62 88 ALA A CA 1
ATOM 694 C C . ALA A 1 88 ? 9.633 -0.718 -16.258 1.00 82.62 88 ALA A C 1
ATOM 696 O O . ALA A 1 88 ? 8.765 0.140 -16.407 1.00 82.62 88 ALA A O 1
ATOM 697 N N . VAL A 1 89 ? 10.848 -0.399 -15.798 1.00 87.94 89 VAL A N 1
ATOM 698 C CA . VAL A 1 89 ? 11.249 0.979 -15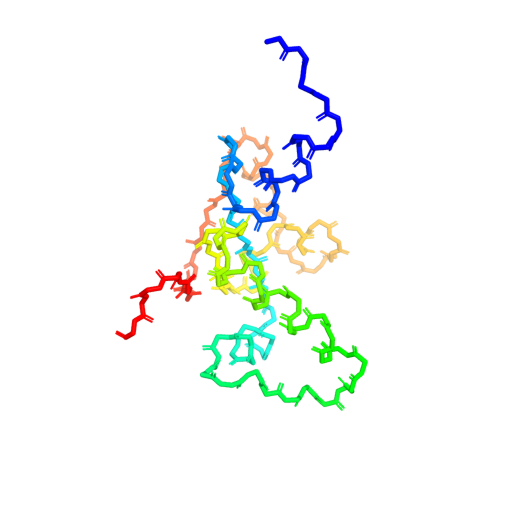.463 1.00 87.94 89 VAL A CA 1
ATOM 699 C C . VAL A 1 89 ? 11.331 1.852 -16.721 1.00 87.94 89 VAL A C 1
ATOM 701 O O . VAL A 1 89 ? 10.909 3.008 -16.709 1.00 87.94 89 VAL A O 1
ATOM 704 N N . ARG A 1 90 ? 11.872 1.315 -17.821 1.00 89.31 90 ARG A N 1
ATOM 705 C CA . ARG A 1 90 ? 11.978 2.025 -19.105 1.00 89.31 90 ARG A CA 1
ATOM 706 C C . ARG A 1 90 ? 10.610 2.309 -19.707 1.00 89.31 90 ARG A C 1
ATOM 708 O O . ARG A 1 90 ? 10.377 3.440 -20.123 1.00 89.31 90 ARG A O 1
ATOM 715 N N . GLU A 1 91 ? 9.720 1.325 -19.740 1.00 89.56 91 GLU A N 1
ATOM 716 C CA . GLU A 1 91 ? 8.332 1.485 -20.183 1.00 89.56 91 GLU A CA 1
ATOM 717 C C . GLU A 1 91 ? 7.624 2.543 -19.331 1.00 89.56 91 GLU A C 1
ATOM 719 O O . GLU A 1 91 ? 7.057 3.489 -19.876 1.00 89.56 91 GLU A O 1
ATOM 724 N N . PHE A 1 92 ? 7.769 2.477 -18.002 1.00 91.88 92 PHE A N 1
ATOM 725 C CA . PHE A 1 92 ? 7.191 3.466 -17.093 1.00 91.88 92 PHE A CA 1
ATOM 726 C C . PHE A 1 92 ? 7.640 4.899 -17.406 1.00 91.88 92 PHE A C 1
ATOM 728 O O . PHE A 1 92 ? 6.800 5.787 -17.546 1.00 91.88 92 PHE A O 1
ATOM 735 N N . PHE A 1 93 ? 8.945 5.142 -17.565 1.00 92.12 93 PHE A N 1
ATOM 736 C CA . PHE A 1 93 ? 9.449 6.490 -17.849 1.00 92.12 93 PHE A CA 1
ATOM 737 C C . PHE A 1 93 ? 9.223 6.958 -19.291 1.00 92.12 93 PHE A C 1
ATOM 739 O O . PHE A 1 93 ? 9.124 8.163 -19.515 1.00 92.12 93 PHE A O 1
ATOM 746 N N . SER A 1 94 ? 9.176 6.048 -20.266 1.00 95.25 94 SER A N 1
ATOM 747 C CA . SER A 1 94 ? 8.991 6.410 -21.679 1.00 95.25 94 SER A CA 1
ATOM 748 C C . SER A 1 94 ? 7.524 6.599 -22.057 1.00 95.25 94 SER A C 1
ATOM 750 O O . SER A 1 94 ? 7.214 7.497 -22.837 1.00 95.25 94 SER A O 1
ATOM 752 N N . GLU A 1 95 ? 6.618 5.804 -21.486 1.00 94.44 95 GLU A N 1
ATOM 753 C CA . GLU A 1 95 ? 5.187 5.851 -21.796 1.00 94.44 95 GLU A CA 1
ATOM 754 C C . GLU A 1 95 ? 4.346 6.554 -20.728 1.00 94.44 95 GLU A C 1
ATOM 756 O O . GLU A 1 95 ? 3.184 6.875 -20.985 1.00 94.44 95 GLU A O 1
ATOM 761 N N . GLY A 1 96 ? 4.890 6.767 -19.526 1.00 93.31 96 GLY A N 1
ATOM 762 C CA . GLY A 1 96 ? 4.129 7.286 -18.388 1.00 93.31 96 GLY A CA 1
ATOM 763 C C . GLY A 1 96 ? 3.058 6.313 -17.887 1.00 93.31 96 GLY A C 1
ATOM 764 O O . GLY A 1 96 ? 2.066 6.744 -17.299 1.00 93.31 96 GLY A O 1
ATOM 765 N N . LYS A 1 97 ? 3.218 5.010 -18.149 1.00 90.88 97 LYS A N 1
ATOM 766 C CA . LYS A 1 97 ? 2.250 3.968 -17.788 1.00 90.88 97 LYS A CA 1
ATOM 767 C C . LYS A 1 97 ? 2.866 2.958 -16.844 1.00 90.88 97 LYS A C 1
ATOM 769 O O . LYS A 1 97 ? 3.974 2.485 -17.063 1.00 90.88 97 LYS A O 1
ATOM 774 N N . TRP A 1 98 ? 2.094 2.562 -15.842 1.00 92.00 98 TRP A N 1
ATOM 775 C CA . TRP A 1 98 ? 2.429 1.434 -14.990 1.00 92.00 98 TRP A CA 1
ATOM 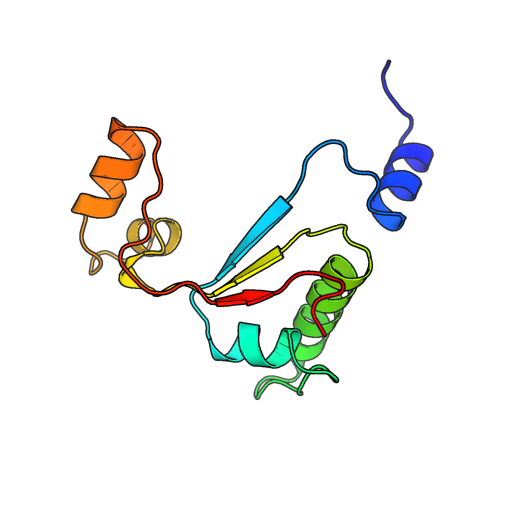776 C C . TRP A 1 98 ? 1.516 0.256 -15.330 1.00 92.00 98 TRP A C 1
ATOM 778 O O . TRP A 1 98 ? 0.299 0.352 -15.177 1.00 92.00 98 TRP A O 1
ATOM 788 N N . VAL A 1 99 ? 2.098 -0.823 -15.856 1.00 90.38 99 VAL A N 1
ATOM 789 C CA . VAL A 1 99 ? 1.367 -2.008 -16.319 1.00 90.38 99 VAL A CA 1
ATOM 790 C C . VAL A 1 99 ? 1.669 -3.183 -15.398 1.00 90.38 99 VAL A C 1
ATOM 792 O O . VAL A 1 99 ? 2.830 -3.522 -15.185 1.00 90.38 99 VAL A O 1
ATOM 795 N N . PHE A 1 100 ? 0.618 -3.821 -14.889 1.00 92.06 100 PHE A N 1
ATOM 796 C CA . PHE A 1 100 ? 0.717 -5.012 -14.049 1.00 92.06 100 PHE A CA 1
ATOM 797 C C . PHE A 1 100 ? 0.621 -6.266 -14.919 1.00 92.06 100 PHE A C 1
ATOM 799 O O . PHE A 1 100 ? -0.387 -6.471 -15.600 1.00 92.06 100 PHE A O 1
ATOM 806 N N . LYS A 1 101 ? 1.673 -7.092 -14.924 1.00 92.62 101 LYS A N 1
ATOM 807 C CA . LYS A 1 101 ? 1.712 -8.359 -15.675 1.00 92.62 101 LYS A CA 1
ATOM 808 C C . LYS A 1 101 ? 1.182 -9.526 -14.833 1.00 92.62 101 LYS A C 1
ATOM 810 O O . LYS A 1 101 ? 0.772 -10.545 -15.389 1.00 92.62 101 LYS A O 1
ATOM 815 N N . HIS A 1 102 ? 1.156 -9.373 -13.511 1.00 94.31 102 HIS A N 1
ATOM 816 C CA . HIS A 1 102 ? 0.738 -10.385 -12.550 1.00 94.31 102 HIS A CA 1
ATOM 817 C C . HIS A 1 102 ? -0.606 -10.036 -11.898 1.00 94.31 102 HIS A C 1
ATOM 819 O O . HIS A 1 102 ? -1.134 -8.929 -12.016 1.00 94.31 102 HIS A O 1
ATOM 825 N N . ALA A 1 103 ? -1.195 -11.017 -11.209 1.00 95.19 103 ALA A N 1
ATOM 826 C CA . ALA A 1 103 ? -2.481 -10.844 -10.547 1.00 95.19 103 ALA A CA 1
ATOM 827 C C . ALA A 1 103 ? -2.389 -9.844 -9.385 1.00 95.19 103 ALA A C 1
ATOM 829 O O . ALA A 1 103 ? -1.536 -9.970 -8.506 1.00 95.19 103 ALA A O 1
ATOM 830 N N . ILE A 1 104 ? -3.335 -8.907 -9.348 1.00 97.00 104 ILE A N 1
ATOM 831 C CA . ILE A 1 104 ? -3.475 -7.922 -8.275 1.00 97.00 104 ILE A CA 1
ATOM 832 C C . ILE A 1 104 ? -4.499 -8.434 -7.265 1.00 97.00 104 ILE A C 1
ATOM 834 O O . ILE A 1 104 ? -5.567 -8.926 -7.638 1.00 97.00 104 ILE A O 1
ATOM 838 N N . LYS A 1 105 ? -4.193 -8.292 -5.975 1.00 96.81 105 LYS A N 1
ATOM 839 C CA . LYS A 1 105 ? -5.166 -8.500 -4.901 1.00 96.81 105 LYS A CA 1
ATOM 840 C C . LYS A 1 105 ? -5.478 -7.160 -4.256 1.00 96.81 105 LYS A C 1
ATOM 842 O O . LYS A 1 105 ? -4.610 -6.569 -3.625 1.00 96.81 105 LYS A O 1
ATOM 847 N N . SER A 1 106 ? -6.719 -6.716 -4.376 1.00 96.12 106 SER A N 1
ATOM 848 C CA . SER A 1 106 ? -7.149 -5.417 -3.861 1.00 96.12 106 SER A CA 1
ATOM 849 C C . SER A 1 106 ? -8.050 -5.571 -2.647 1.00 96.12 106 SER A C 1
ATOM 851 O O . SER A 1 106 ? -8.809 -6.535 -2.533 1.00 96.12 106 SER A O 1
ATOM 853 N N . TRP A 1 107 ? -7.974 -4.599 -1.751 1.00 94.81 107 TRP A N 1
ATOM 854 C CA . TRP A 1 107 ? -8.914 -4.407 -0.661 1.00 94.81 107 TRP A CA 1
ATOM 855 C C . TRP A 1 107 ? -9.472 -2.989 -0.734 1.00 94.81 107 TRP A C 1
ATOM 857 O O . TRP A 1 107 ? -8.709 -2.039 -0.915 1.00 94.81 107 TRP A O 1
ATOM 867 N N . HIS A 1 108 ? -10.785 -2.862 -0.551 1.00 91.94 108 HIS A N 1
ATOM 868 C CA . HIS A 1 108 ? -11.500 -1.590 -0.485 1.00 91.94 108 HIS A CA 1
ATOM 869 C C . HIS A 1 108 ? -12.438 -1.586 0.717 1.00 91.94 108 HIS A C 1
ATOM 871 O O . HIS A 1 108 ? -12.963 -2.633 1.119 1.00 91.94 108 HIS A O 1
ATOM 877 N N . PHE A 1 109 ? -12.711 -0.399 1.253 1.00 86.19 109 PHE A N 1
ATOM 878 C CA . PHE A 1 109 ? -13.721 -0.261 2.292 1.00 86.19 109 PHE A CA 1
ATOM 879 C C . PHE A 1 109 ? -15.089 -0.755 1.796 1.00 86.19 109 PHE A C 1
ATOM 881 O O . PHE A 1 109 ? -15.514 -0.443 0.685 1.00 86.19 109 PHE A O 1
ATOM 888 N N . GLY A 1 110 ? -15.789 -1.529 2.628 1.00 79.00 110 GLY A N 1
ATOM 889 C CA . GLY A 1 110 ? -17.114 -2.067 2.304 1.00 79.00 110 GLY A CA 1
ATOM 890 C C . GLY A 1 110 ? -17.123 -3.350 1.460 1.00 79.00 110 GLY A C 1
ATOM 891 O O . GLY A 1 110 ? -18.199 -3.901 1.249 1.00 79.00 110 GLY A O 1
ATOM 892 N N . GLN A 1 111 ? -15.969 -3.879 1.028 1.00 66.69 111 GLN A N 1
ATOM 893 C CA . GLN A 1 111 ? -15.883 -5.260 0.534 1.00 66.69 111 GLN A CA 1
ATOM 894 C C . GLN A 1 111 ? -15.903 -6.233 1.726 1.00 66.69 111 GLN A C 1
ATOM 896 O O . GLN A 1 111 ? -14.873 -6.482 2.355 1.00 66.69 111 GLN A O 1
ATOM 901 N N . THR A 1 112 ? -17.090 -6.750 2.055 1.00 48.25 112 THR A N 1
ATOM 902 C CA . THR A 1 112 ? -17.280 -7.945 2.903 1.00 48.25 112 THR A CA 1
ATOM 903 C C . THR A 1 112 ? -17.445 -9.190 2.060 1.00 48.25 112 THR A C 1
ATOM 905 O O . THR A 1 112 ? -18.289 -9.135 1.136 1.00 48.25 112 THR A O 1
#

Sequence (112 aa):
GPVDAATLCEWHEQGMYALQLDLYIDARAVFDSVCARHVKTPADKVLLVHALKLREYLDRQQVQSLNWIDTCDMVADALNKGTIDREAVREFFSEGKWVFKHAIKSWHFGQT

pLDDT: mean 87.12, std 8.35, range [48.25, 97.69]

Secondary structure (DSSP, 8-state):
-PPPHHHHHHHHHTT--SS--EEEES-HHHHHHHHSSS----SSTHHHHHHHHHHHHHHTTSS-EEEE--GGG-HHHHTT-TTS-HHHHHHHHHH------S--EEEETT--

Organism: Polarella glacialis (NCBI:txid89957)

Foldseek 3Di:
DDDDPVVVVVCLLQLVDPDAAEAEDQDPVLVCQLQDPHRDCDPDNVCSVVSVVVNSCQQSRVHFKYKHAHCLLPLVNVVVDPPHDCVQVVCCVVVVDRDGPDDMDMDGHPPD

Radius of gyration: 16.59 Å; chains: 1; bounding box: 37×41×39 Å